Protein AF-A0A531JG04-F1 (afdb_monomer)

Structure (mmCIF, N/CA/C/O backbone):
data_AF-A0A531JG04-F1
#
_entry.id   AF-A0A531JG04-F1
#
loop_
_atom_site.group_PDB
_atom_site.id
_atom_site.type_symbol
_atom_site.label_atom_id
_atom_site.label_alt_id
_atom_site.label_comp_id
_atom_site.label_asym_id
_atom_site.label_entity_id
_atom_site.label_seq_id
_atom_site.pdbx_PDB_ins_code
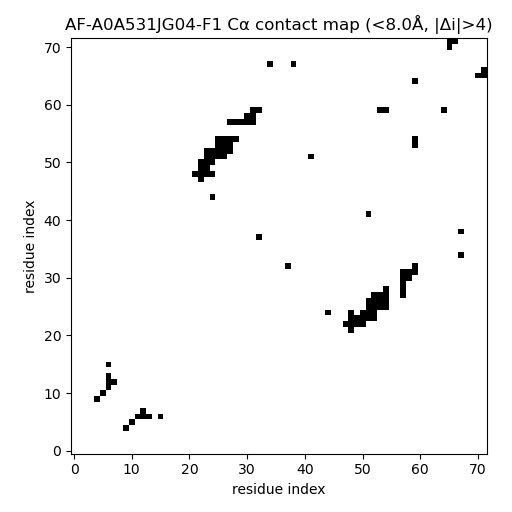_atom_site.Cartn_x
_atom_site.Cartn_y
_atom_site.Cartn_z
_atom_site.occupancy
_atom_site.B_iso_or_equiv
_atom_site.auth_seq_id
_atom_site.auth_comp_id
_atom_site.auth_asym_id
_atom_site.auth_atom_id
_atom_site.pdbx_PDB_model_num
ATOM 1 N N . MET A 1 1 ? 7.272 6.908 -7.656 1.00 75.12 1 MET A N 1
ATOM 2 C CA . MET A 1 1 ? 7.823 5.592 -7.259 1.00 75.12 1 MET A CA 1
ATOM 3 C C . MET A 1 1 ? 9.255 5.469 -7.763 1.00 75.12 1 MET A C 1
ATOM 5 O O . MET A 1 1 ? 9.454 5.558 -8.965 1.00 75.12 1 MET A O 1
ATOM 9 N N . ILE A 1 2 ? 10.244 5.306 -6.874 1.00 89.12 2 ILE A N 1
ATOM 10 C CA . ILE A 1 2 ? 11.675 5.225 -7.254 1.00 89.12 2 ILE A CA 1
ATOM 11 C C . ILE A 1 2 ? 11.959 3.980 -8.105 1.00 89.12 2 ILE A C 1
ATOM 13 O O . ILE A 1 2 ? 12.704 4.054 -9.074 1.00 89.12 2 ILE A O 1
ATOM 17 N N . TYR A 1 3 ? 11.317 2.857 -7.778 1.00 91.12 3 TYR A N 1
ATOM 18 C CA . TYR A 1 3 ? 11.527 1.600 -8.493 1.00 91.12 3 TYR A CA 1
ATOM 19 C C . TYR A 1 3 ? 11.106 1.662 -9.969 1.00 91.12 3 TYR A C 1
ATOM 21 O O . TYR A 1 3 ? 11.851 1.199 -10.819 1.00 91.12 3 TYR A O 1
ATOM 29 N N . GLY A 1 4 ? 9.972 2.299 -10.290 1.00 92.81 4 GLY A N 1
ATOM 30 C CA . GLY A 1 4 ? 9.535 2.462 -11.685 1.00 92.81 4 GLY A CA 1
ATOM 31 C C . GLY A 1 4 ? 10.563 3.220 -12.530 1.00 92.81 4 GLY A C 1
ATOM 32 O O . GLY A 1 4 ? 10.961 2.740 -13.578 1.00 92.81 4 GLY A O 1
ATOM 33 N N . ARG A 1 5 ? 11.106 4.327 -12.000 1.00 95.06 5 ARG A N 1
ATOM 34 C CA . ARG A 1 5 ? 12.211 5.064 -12.641 1.00 95.06 5 ARG A CA 1
ATOM 35 C C . ARG A 1 5 ? 13.440 4.190 -12.873 1.00 95.06 5 ARG A C 1
ATOM 37 O O . ARG A 1 5 ? 14.035 4.259 -13.932 1.00 95.06 5 ARG A O 1
ATOM 44 N N . TYR A 1 6 ? 13.818 3.357 -11.905 1.00 95.69 6 TYR A N 1
ATOM 45 C CA . TYR A 1 6 ? 14.930 2.422 -12.093 1.00 95.69 6 TYR A CA 1
ATOM 46 C C . TYR A 1 6 ? 14.656 1.414 -13.222 1.00 95.69 6 TYR A C 1
ATOM 48 O O . TYR A 1 6 ? 15.535 1.156 -14.041 1.00 95.69 6 TYR A O 1
ATOM 56 N N . VAL A 1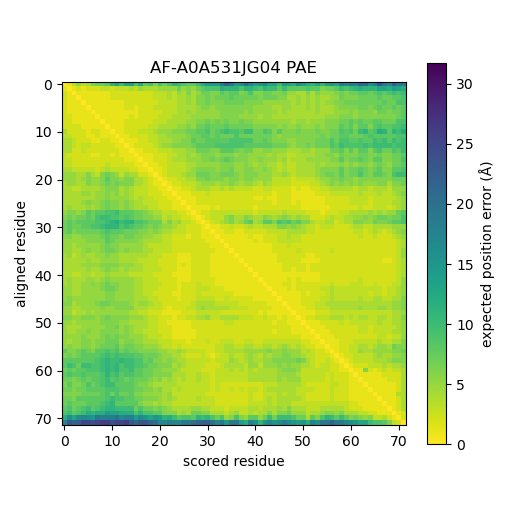 7 ? 13.448 0.850 -13.275 1.00 96.62 7 VAL A N 1
ATOM 57 C CA . VAL A 1 7 ? 13.059 -0.095 -14.331 1.00 96.62 7 VAL A CA 1
ATOM 58 C C . VAL A 1 7 ? 13.119 0.574 -15.704 1.00 96.62 7 VAL A C 1
ATOM 60 O O . VAL A 1 7 ? 13.692 -0.007 -16.625 1.00 96.62 7 VAL A O 1
ATOM 63 N N . ASP A 1 8 ? 12.599 1.794 -15.813 1.00 95.94 8 ASP A N 1
ATOM 64 C CA . ASP A 1 8 ? 12.549 2.545 -17.068 1.00 95.94 8 ASP A CA 1
ATOM 65 C C . ASP A 1 8 ? 13.949 2.995 -17.512 1.00 95.94 8 ASP A C 1
ATOM 67 O O . ASP A 1 8 ? 14.349 2.756 -18.649 1.00 95.94 8 ASP A O 1
ATOM 71 N N . ASP A 1 9 ? 14.712 3.603 -16.602 1.00 96.88 9 ASP A N 1
ATOM 72 C CA . ASP A 1 9 ? 15.950 4.314 -16.935 1.00 96.88 9 ASP A CA 1
ATOM 73 C C . ASP A 1 9 ? 17.193 3.403 -16.927 1.00 96.88 9 ASP A C 1
ATOM 75 O O . ASP A 1 9 ? 18.189 3.721 -17.573 1.00 96.88 9 ASP A O 1
ATOM 79 N N . VAL A 1 10 ? 17.175 2.299 -16.167 1.00 96.44 10 VAL A N 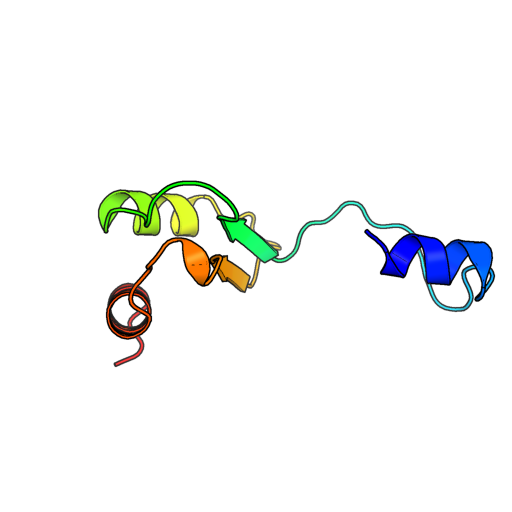1
ATOM 80 C CA . VAL A 1 10 ? 18.347 1.415 -15.982 1.00 96.44 10 VAL A CA 1
ATOM 81 C C . VAL A 1 10 ? 18.130 0.031 -16.578 1.00 96.44 10 VAL A C 1
ATOM 83 O O . 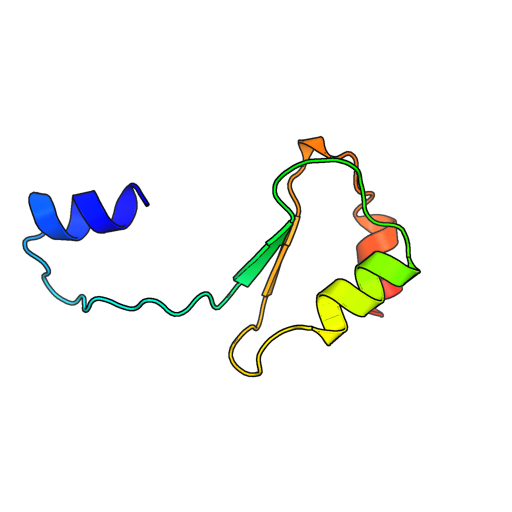VAL A 1 10 ? 19.054 -0.533 -17.154 1.00 96.44 10 VAL A O 1
ATOM 86 N N . SER A 1 11 ? 16.935 -0.541 -16.410 1.00 95.31 11 SER A N 1
ATOM 87 C CA . SER A 1 11 ? 16.625 -1.891 -16.909 1.00 95.31 11 SER A CA 1
ATOM 88 C C . SER A 1 11 ? 15.921 -1.887 -18.268 1.00 95.31 11 SER A C 1
ATOM 90 O O . SER A 1 11 ? 15.578 -2.958 -18.765 1.00 95.31 11 SER A O 1
ATOM 92 N N . GLU A 1 12 ? 15.675 -0.705 -18.844 1.00 96.00 12 GLU A N 1
ATOM 93 C CA . GLU A 1 12 ? 15.011 -0.509 -20.141 1.00 96.00 12 GLU A CA 1
ATOM 94 C C . GLU A 1 12 ? 13.681 -1.283 -20.259 1.00 96.00 12 GLU A C 1
ATOM 96 O O . GLU A 1 12 ? 13.323 -1.810 -21.312 1.00 96.00 12 GLU A O 1
ATOM 101 N N . GLY A 1 13 ? 12.949 -1.411 -19.146 1.00 95.00 13 GLY A N 1
ATOM 102 C CA . GLY A 1 13 ? 11.663 -2.114 -19.096 1.00 95.00 13 GLY A CA 1
ATOM 103 C C . GLY A 1 13 ? 11.734 -3.645 -19.211 1.00 95.00 13 GLY A C 1
ATOM 104 O O . GLY A 1 13 ? 10.690 -4.292 -19.321 1.00 95.00 13 GLY A O 1
ATOM 105 N N . ALA A 1 14 ? 12.919 -4.264 -19.169 1.00 96.31 14 ALA A N 1
ATOM 106 C CA . ALA A 1 14 ? 13.064 -5.710 -19.345 1.00 96.31 14 ALA A CA 1
ATOM 107 C C . ALA A 1 14 ? 12.224 -6.509 -18.327 1.00 96.31 14 ALA A C 1
ATOM 109 O O . ALA A 1 14 ? 12.425 -6.420 -17.115 1.00 96.31 14 ALA A O 1
ATOM 110 N N . GLY A 1 15 ? 11.272 -7.303 -18.827 1.00 96.12 15 GLY A N 1
ATOM 111 C CA . GLY A 1 15 ? 10.395 -8.151 -18.010 1.00 96.12 15 GLY A CA 1
ATOM 112 C C . GLY A 1 15 ? 9.301 -7.410 -17.233 1.00 96.12 15 GLY A C 1
ATOM 113 O O . GLY A 1 15 ? 8.642 -8.032 -16.402 1.00 96.12 15 GLY A O 1
ATOM 114 N N . HIS A 1 16 ? 9.096 -6.116 -17.490 1.00 95.75 16 HIS A N 1
ATOM 115 C CA . HIS A 1 16 ? 8.121 -5.288 -16.784 1.00 95.75 16 HIS A CA 1
ATOM 116 C C . HIS A 1 16 ? 7.085 -4.689 -17.740 1.00 95.75 16 HIS A C 1
ATOM 118 O O . HIS A 1 16 ? 7.318 -4.531 -18.936 1.00 95.75 16 HIS A O 1
ATOM 124 N N . PHE A 1 17 ? 5.928 -4.341 -17.187 1.00 94.31 17 PHE A N 1
ATOM 125 C CA . PHE A 1 17 ? 4.906 -3.535 -17.844 1.00 94.31 17 PHE A CA 1
ATOM 126 C C . PHE A 1 17 ? 4.429 -2.458 -16.869 1.00 94.31 17 PHE A C 1
ATOM 128 O O . PHE A 1 17 ? 4.505 -2.632 -15.650 1.00 94.31 17 PHE A O 1
ATOM 135 N N . HIS A 1 18 ? 3.942 -1.337 -17.395 1.00 92.75 18 HIS A N 1
ATOM 136 C CA . HIS A 1 18 ? 3.346 -0.305 -16.557 1.00 92.75 18 HIS A CA 1
ATOM 137 C C . HIS A 1 18 ? 1.968 -0.754 -16.074 1.00 92.75 18 HIS A C 1
ATOM 139 O O . HIS A 1 18 ? 1.115 -1.126 -16.878 1.00 92.75 18 HIS A O 1
ATOM 145 N N . GLY A 1 19 ? 1.762 -0.672 -14.764 1.00 89.62 19 GLY A N 1
ATOM 146 C CA . GLY A 1 19 ? 0.461 -0.793 -14.119 1.00 89.62 19 GLY A CA 1
ATOM 147 C C . GLY A 1 19 ? 0.178 0.456 -13.292 1.00 89.62 19 GLY A C 1
ATOM 148 O O . GLY A 1 19 ? 1.105 1.118 -12.814 1.00 89.62 19 GLY A O 1
ATOM 149 N N . SER A 1 20 ? -1.099 0.788 -13.144 1.00 86.62 20 SER A N 1
ATOM 150 C CA . SER A 1 20 ? -1.578 1.850 -12.244 1.00 86.62 20 SER A CA 1
ATOM 151 C C . SER A 1 20 ? -2.334 1.293 -11.037 1.00 86.62 20 SER A C 1
ATOM 153 O O . SER A 1 20 ? -2.866 2.051 -10.231 1.00 86.62 20 SER A O 1
ATOM 155 N N . GLU A 1 21 ? -2.415 -0.029 -10.931 1.00 89.31 21 GLU A N 1
ATOM 156 C CA . GLU A 1 21 ? -3.139 -0.746 -9.899 1.00 89.31 21 GLU 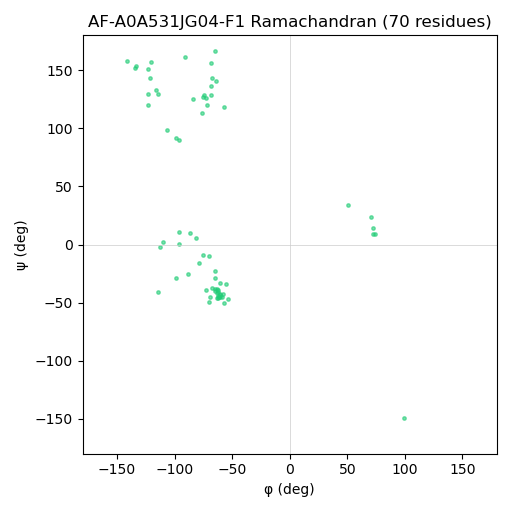A CA 1
ATOM 157 C C . GLU A 1 21 ? -2.403 -0.658 -8.560 1.00 89.31 21 GLU A C 1
ATOM 159 O O . GLU A 1 21 ? -1.235 -1.032 -8.424 1.00 89.31 21 GLU A O 1
ATOM 164 N N . GLU A 1 22 ? -3.114 -0.207 -7.532 1.00 88.62 22 GLU A N 1
ATOM 165 C CA . GLU A 1 22 ? -2.615 -0.189 -6.163 1.00 88.62 22 GLU A CA 1
ATOM 166 C C . GLU A 1 22 ? -3.158 -1.400 -5.404 1.00 88.62 22 GLU A C 1
ATOM 168 O O . GLU A 1 22 ? -4.220 -1.322 -4.795 1.00 88.62 22 GLU A O 1
ATOM 173 N N . PHE A 1 23 ? -2.426 -2.518 -5.395 1.00 92.69 23 PHE A N 1
ATOM 174 C CA . PHE A 1 23 ? -2.826 -3.746 -4.678 1.00 92.69 23 PHE A CA 1
ATOM 175 C C . PHE A 1 23 ? -2.753 -3.638 -3.141 1.00 92.69 23 PHE A C 1
ATOM 177 O O . PHE A 1 23 ? -3.213 -4.528 -2.422 1.00 92.69 23 PHE A O 1
ATOM 184 N N . CYS A 1 24 ? -2.161 -2.559 -2.624 1.00 94.81 24 CYS A N 1
ATOM 185 C CA . CYS A 1 24 ? -2.072 -2.264 -1.199 1.00 94.81 24 CYS A CA 1
ATOM 186 C C . CYS A 1 24 ? -2.701 -0.901 -0.925 1.00 94.81 24 CYS A C 1
ATOM 188 O O . CYS A 1 24 ? -2.234 0.111 -1.449 1.00 94.81 24 CYS A O 1
ATOM 190 N N . ARG A 1 25 ? -3.736 -0.861 -0.083 1.00 94.75 25 ARG A N 1
ATOM 191 C CA . ARG A 1 25 ? -4.350 0.401 0.338 1.00 94.75 25 ARG A CA 1
ATOM 192 C C . ARG A 1 25 ? -3.557 0.986 1.501 1.00 94.75 25 ARG A C 1
ATOM 194 O O . ARG A 1 25 ? -3.384 0.322 2.522 1.00 94.75 25 ARG A O 1
ATOM 201 N N . VAL A 1 26 ? -3.092 2.228 1.384 1.00 95.00 26 VAL A N 1
ATOM 202 C CA . VAL A 1 26 ? -2.161 2.812 2.362 1.00 95.00 26 VAL A CA 1
ATOM 203 C C . VAL A 1 26 ? -2.772 4.008 3.096 1.00 95.00 26 VAL A C 1
ATOM 205 O O . VAL A 1 26 ? -3.321 4.911 2.472 1.00 95.00 26 VAL A O 1
ATOM 208 N N . HIS A 1 27 ? -2.630 4.040 4.424 1.00 95.00 27 HIS A N 1
ATOM 209 C CA . HIS A 1 27 ? -2.827 5.236 5.250 1.00 95.00 27 HIS A CA 1
ATOM 210 C C . HIS A 1 27 ? -1.459 5.747 5.712 1.00 95.00 27 HIS A C 1
ATOM 212 O O . HIS A 1 27 ? -0.841 5.187 6.622 1.00 95.00 27 HIS A O 1
ATOM 218 N N . TRP A 1 28 ? -0.945 6.760 5.009 1.00 92.12 28 TRP A N 1
ATOM 219 C CA . TRP A 1 28 ? 0.456 7.182 5.130 1.00 92.12 28 TRP A CA 1
ATOM 220 C C . TRP A 1 28 ? 0.679 8.399 6.035 1.00 92.12 28 TRP A C 1
ATOM 222 O O . TRP A 1 28 ? 1.749 8.551 6.618 1.00 92.12 28 TRP A O 1
ATOM 232 N N . THR A 1 29 ? -0.302 9.293 6.144 1.00 90.75 29 THR A N 1
ATOM 233 C CA . THR A 1 29 ? -0.141 10.588 6.819 1.00 90.75 29 THR A CA 1
ATOM 234 C C . THR A 1 29 ? -1.301 10.886 7.752 1.00 90.75 29 THR A C 1
ATOM 236 O O . THR A 1 29 ? -2.434 10.506 7.467 1.00 90.75 29 THR A O 1
ATOM 239 N N . GLY A 1 30 ? -1.029 11.667 8.796 1.00 90.31 30 GLY A N 1
ATOM 240 C CA . GLY A 1 30 ? -2.032 12.130 9.748 1.00 90.31 30 GLY A CA 1
ATOM 241 C C . GLY A 1 30 ? -2.036 11.303 11.026 1.00 90.31 30 GLY A C 1
ATOM 242 O O . GLY A 1 30 ? -1.002 10.795 11.450 1.00 90.31 30 GLY A O 1
ATOM 243 N N . GLU A 1 31 ? -3.213 11.201 11.628 1.00 93.06 31 GLU A N 1
ATOM 244 C CA . GLU A 1 31 ? -3.426 10.573 12.930 1.00 93.06 31 GLU A CA 1
ATOM 245 C C . GLU A 1 31 ? -3.754 9.073 12.807 1.00 93.06 31 GLU A C 1
ATOM 247 O O . GLU A 1 31 ? -4.169 8.605 11.732 1.00 93.06 31 GLU A O 1
ATOM 252 N N . PRO A 1 32 ? -3.595 8.299 13.896 1.00 92.75 32 PRO A N 1
ATOM 253 C CA . PRO A 1 32 ? -4.023 6.910 13.921 1.00 92.75 32 PRO A CA 1
ATOM 254 C C . PRO A 1 32 ? -5.543 6.813 13.774 1.00 92.75 32 PRO A C 1
ATOM 256 O O . PRO A 1 32 ? -6.300 7.587 14.361 1.00 92.75 32 PRO A O 1
ATOM 259 N N . LEU A 1 33 ? -6.000 5.820 13.011 1.00 93.75 33 LEU A N 1
ATOM 260 C CA . LEU A 1 33 ? -7.427 5.617 12.770 1.00 93.75 33 LEU A CA 1
ATOM 261 C C . LEU A 1 33 ? -8.161 5.195 14.056 1.00 93.75 33 LEU A C 1
ATOM 263 O O . LEU A 1 33 ? -7.668 4.408 14.881 1.00 93.75 33 LEU A O 1
ATOM 267 N N . SER A 1 34 ? -9.393 5.684 14.207 1.00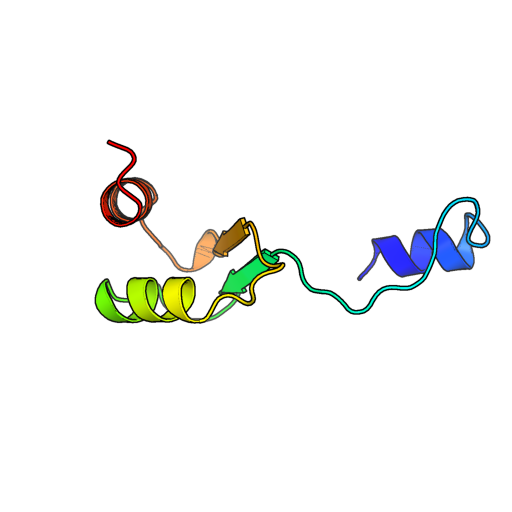 93.81 34 SER A N 1
ATOM 268 C CA . SER A 1 34 ? -10.345 5.104 15.154 1.00 93.81 34 SER A CA 1
ATOM 269 C C . SER A 1 34 ? -10.709 3.670 14.728 1.00 93.81 34 SER A C 1
ATOM 271 O O . SER A 1 34 ? -10.392 3.238 13.621 1.00 93.81 34 SER A O 1
ATOM 273 N N . ASP A 1 35 ? -11.347 2.895 15.609 1.00 94.50 35 ASP A N 1
ATOM 274 C CA . ASP A 1 35 ? -11.742 1.518 15.280 1.00 94.50 35 ASP A CA 1
ATOM 275 C C . ASP A 1 35 ? -12.732 1.497 14.110 1.00 94.50 35 ASP A C 1
ATOM 277 O O . ASP A 1 35 ? -12.633 0.660 13.213 1.00 94.50 35 ASP A O 1
ATOM 281 N N . ASP A 1 36 ? -13.673 2.440 14.104 1.00 95.00 36 ASP A N 1
ATOM 282 C CA . ASP A 1 36 ? -14.695 2.540 13.067 1.00 95.00 36 ASP A CA 1
ATOM 283 C C . ASP A 1 36 ? -14.113 3.040 11.749 1.00 95.00 36 ASP A C 1
ATOM 285 O O . ASP A 1 36 ? -14.452 2.507 10.690 1.00 95.00 36 ASP A O 1
ATOM 289 N N . ASP A 1 37 ? -13.181 3.994 11.798 1.00 95.25 37 ASP A N 1
ATOM 290 C CA . ASP A 1 37 ? -12.484 4.452 10.597 1.00 95.25 37 ASP A CA 1
ATOM 291 C C . ASP A 1 37 ? -11.587 3.359 10.026 1.00 95.25 37 ASP A C 1
ATOM 293 O O . ASP A 1 37 ? -11.544 3.187 8.811 1.00 95.25 37 ASP A O 1
ATOM 297 N N . PHE A 1 38 ? -10.934 2.560 10.873 1.00 94.62 38 PHE A N 1
ATOM 298 C CA . PHE A 1 38 ? -10.174 1.397 10.423 1.00 94.62 38 PHE A CA 1
ATOM 299 C C . PHE A 1 38 ? -11.080 0.370 9.732 1.00 94.62 38 PHE A C 1
ATOM 301 O O . PHE A 1 38 ? -10.763 -0.094 8.637 1.00 94.62 38 PHE A O 1
ATOM 308 N N . ARG A 1 39 ? -12.244 0.047 10.311 1.00 94.19 39 ARG A N 1
ATOM 309 C CA . ARG A 1 39 ? -13.210 -0.868 9.676 1.00 94.19 39 ARG A CA 1
ATOM 310 C C . ARG A 1 39 ? -13.702 -0.335 8.336 1.00 94.19 39 ARG A C 1
ATOM 312 O O . ARG A 1 39 ? -13.777 -1.099 7.380 1.00 94.19 39 ARG A O 1
ATOM 319 N N . ARG A 1 40 ? -14.003 0.963 8.239 1.00 95.75 40 ARG A N 1
ATOM 320 C CA . ARG A 1 40 ? -14.390 1.609 6.972 1.00 95.75 40 ARG A CA 1
ATOM 321 C C . ARG A 1 40 ? -13.254 1.606 5.958 1.00 95.75 40 ARG A C 1
ATOM 323 O O . ARG A 1 40 ? -13.498 1.366 4.782 1.00 95.75 40 ARG A O 1
ATOM 330 N N . PHE A 1 41 ? -12.028 1.846 6.409 1.00 95.12 41 PHE A N 1
ATOM 331 C CA . PHE A 1 41 ? -10.835 1.818 5.573 1.00 95.12 41 PHE A CA 1
ATOM 332 C C . PHE A 1 41 ? -10.630 0.438 4.937 1.00 95.12 41 PHE A C 1
ATOM 334 O O . PHE A 1 41 ? -10.400 0.360 3.733 1.00 95.12 41 PHE A O 1
ATOM 341 N N . VAL A 1 42 ? -10.788 -0.635 5.720 1.00 93.69 42 VAL A N 1
ATOM 342 C CA . VAL A 1 42 ? -10.720 -2.025 5.237 1.00 93.69 42 VAL A CA 1
ATOM 343 C C . VAL A 1 42 ? -11.914 -2.364 4.341 1.00 93.69 42 VAL A C 1
ATOM 345 O O . VAL A 1 42 ? -11.739 -2.928 3.268 1.00 93.69 42 VAL A O 1
ATOM 348 N N . ALA A 1 43 ? -13.133 -1.987 4.732 1.00 94.44 43 ALA A N 1
ATOM 349 C CA . ALA A 1 43 ? -14.336 -2.251 3.938 1.00 94.44 43 ALA A CA 1
ATOM 350 C C . ALA A 1 43 ? -14.346 -1.515 2.584 1.00 94.44 43 ALA A C 1
ATOM 352 O O . ALA A 1 43 ? -15.043 -1.934 1.666 1.00 94.44 43 ALA A O 1
ATOM 353 N N . GLY A 1 44 ? -13.588 -0.423 2.460 1.00 95.38 44 GLY A N 1
ATOM 354 C CA . GLY A 1 44 ? -13.410 0.336 1.223 1.00 95.38 44 GLY A CA 1
ATOM 355 C C . GLY A 1 44 ? -12.293 -0.178 0.311 1.00 95.38 44 GLY A C 1
ATOM 356 O O . GLY A 1 44 ? -11.918 0.533 -0.622 1.00 95.38 44 GLY A O 1
ATOM 357 N N . MET A 1 45 ? -11.717 -1.351 0.591 1.00 95.44 45 MET A N 1
ATOM 358 C CA . MET A 1 45 ? -10.729 -1.981 -0.285 1.00 95.44 45 MET A CA 1
ATOM 359 C C . MET A 1 45 ? -11.379 -2.440 -1.595 1.00 95.44 45 MET A C 1
ATOM 361 O O . MET A 1 45 ? -12.468 -3.016 -1.597 1.00 95.44 45 MET A O 1
ATOM 365 N N . ALA A 1 46 ? -10.700 -2.183 -2.712 1.00 95.06 46 ALA A N 1
ATOM 366 C CA . ALA A 1 46 ? -11.083 -2.751 -4.001 1.00 95.06 46 ALA A CA 1
ATOM 367 C C . ALA A 1 46 ? -10.842 -4.279 -4.013 1.00 95.06 46 ALA A C 1
ATOM 369 O O . ALA A 1 46 ? -10.005 -4.754 -3.244 1.00 95.06 46 ALA A O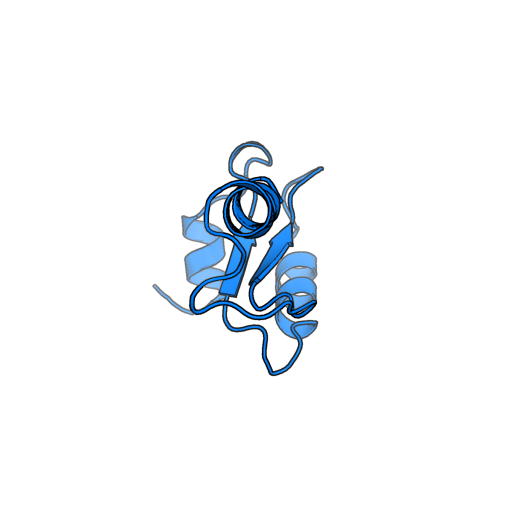 1
ATOM 370 N N . PRO A 1 47 ? -11.530 -5.067 -4.862 1.00 93.75 47 PRO A N 1
ATOM 371 C CA . PRO A 1 47 ? -11.377 -6.528 -4.891 1.00 93.75 47 PRO A CA 1
ATOM 372 C C . PRO A 1 47 ? -9.936 -7.021 -5.089 1.00 93.75 47 PRO A C 1
ATOM 374 O O . PRO A 1 47 ? -9.550 -8.057 -4.555 1.00 93.75 47 PRO A O 1
ATOM 377 N N . GLU A 1 48 ? -9.139 -6.282 -5.853 1.00 93.81 48 GLU A N 1
ATOM 378 C CA . GLU A 1 48 ? -7.729 -6.549 -6.123 1.00 93.81 48 GLU A CA 1
ATOM 379 C C . GLU A 1 48 ? -6.797 -6.124 -4.977 1.00 93.81 48 GLU A C 1
ATOM 381 O O . GLU A 1 48 ? -5.646 -6.557 -4.918 1.00 93.81 48 GLU A O 1
ATOM 386 N N . GLN A 1 49 ? -7.274 -5.298 -4.043 1.00 96.12 49 GLN A N 1
ATOM 387 C CA . GLN A 1 49 ? -6.497 -4.896 -2.879 1.00 96.12 49 GLN A CA 1
ATOM 388 C C . GLN A 1 49 ? -6.470 -6.035 -1.866 1.00 96.12 49 GLN A C 1
ATOM 390 O O . GLN A 1 49 ? -7.478 -6.378 -1.259 1.00 96.12 49 GLN A O 1
ATOM 395 N N . VAL A 1 50 ? -5.288 -6.612 -1.661 1.00 92.75 50 VAL A N 1
ATOM 396 C CA . VAL A 1 50 ? -5.083 -7.780 -0.784 1.00 92.75 50 VAL A CA 1
ATOM 397 C C . VAL A 1 50 ? -4.266 -7.451 0.463 1.00 92.75 50 VAL A C 1
ATOM 399 O O . VAL A 1 50 ? -4.047 -8.311 1.314 1.00 92.75 50 VAL A O 1
ATOM 402 N N . ALA A 1 51 ? -3.806 -6.206 0.583 1.00 94.19 51 ALA A N 1
ATOM 403 C CA . ALA A 1 51 ? -2.997 -5.740 1.697 1.00 94.19 51 ALA A CA 1
ATOM 404 C C . ALA A 1 51 ? -3.374 -4.315 2.116 1.00 94.19 51 ALA A C 1
ATOM 406 O O . ALA A 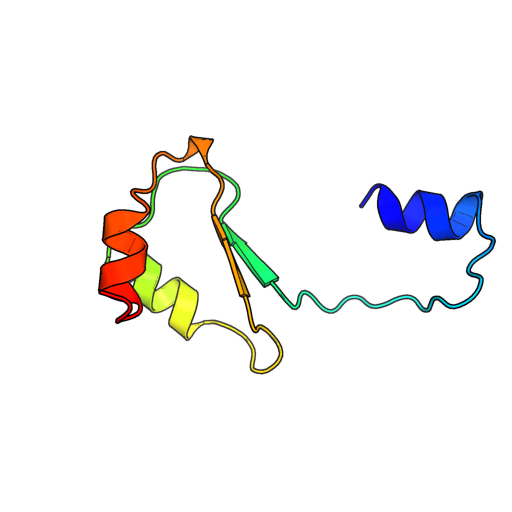1 51 ? -3.903 -3.527 1.327 1.00 94.19 51 ALA A O 1
ATOM 407 N N . ILE A 1 52 ? -3.038 -3.985 3.364 1.00 93.31 52 ILE A N 1
ATOM 408 C CA . ILE A 1 52 ? -3.062 -2.618 3.876 1.00 93.31 52 ILE A CA 1
ATOM 409 C C . ILE A 1 52 ? -1.677 -2.206 4.369 1.00 93.31 52 ILE A C 1
ATOM 411 O O . ILE A 1 52 ? -0.953 -3.005 4.966 1.00 93.31 52 ILE A O 1
ATOM 415 N N . GLY A 1 53 ? -1.328 -0.944 4.145 1.00 93.69 53 GLY A N 1
ATOM 416 C CA . GLY A 1 53 ? -0.135 -0.307 4.690 1.00 93.69 53 GLY A CA 1
ATOM 417 C C . GLY A 1 53 ? -0.531 0.792 5.665 1.00 93.69 53 GLY A C 1
ATOM 418 O O . GLY A 1 53 ? -1.340 1.653 5.330 1.00 93.69 53 GLY A O 1
ATOM 419 N N . LEU A 1 54 ? 0.043 0.789 6.865 1.00 94.12 54 LEU A N 1
ATOM 420 C CA . LEU A 1 54 ? -0.155 1.851 7.850 1.00 94.12 54 LEU A CA 1
ATOM 421 C C . LEU A 1 54 ? 1.205 2.419 8.230 1.00 94.12 54 LEU A C 1
ATOM 423 O O . LEU A 1 54 ? 2.120 1.663 8.564 1.00 94.12 54 LEU A O 1
ATOM 427 N N . GLN A 1 55 ? 1.342 3.740 8.172 1.00 93.44 55 GLN A N 1
ATOM 428 C CA . GLN A 1 55 ? 2.608 4.381 8.492 1.00 93.44 55 GLN A CA 1
ATOM 429 C C . GLN A 1 55 ? 2.934 4.242 9.980 1.00 93.44 55 GLN A C 1
ATOM 431 O O . GLN A 1 55 ? 2.140 4.606 10.841 1.00 93.44 55 GLN A O 1
ATOM 436 N N . SER A 1 56 ? 4.136 3.771 10.301 1.00 89.56 56 SER A N 1
ATOM 437 C CA . SER A 1 56 ? 4.534 3.504 11.692 1.00 89.56 56 SER A CA 1
ATOM 438 C C . SER A 1 56 ? 4.510 4.754 12.582 1.00 89.56 56 SER A C 1
ATOM 440 O O . SER A 1 56 ? 4.171 4.670 13.760 1.00 89.56 56 SER A O 1
ATOM 442 N N . PHE A 1 57 ? 4.815 5.927 12.020 1.00 90.19 57 PHE A N 1
ATOM 443 C CA . PHE A 1 57 ? 4.869 7.190 12.763 1.00 90.19 57 PHE A CA 1
ATOM 444 C C . PHE A 1 57 ? 3.507 7.792 13.117 1.00 90.19 57 PHE A C 1
ATOM 446 O O . PHE A 1 57 ? 3.469 8.713 13.925 1.00 90.19 57 PHE A O 1
ATOM 453 N N . ILE A 1 58 ? 2.396 7.267 12.590 1.00 90.38 58 ILE A N 1
ATOM 454 C CA . ILE A 1 58 ? 1.055 7.734 12.979 1.00 90.38 58 ILE A CA 1
ATOM 455 C C . ILE A 1 58 ? 0.588 7.091 14.293 1.00 90.38 58 ILE A C 1
ATOM 457 O O . ILE A 1 58 ? -0.559 7.240 14.674 1.00 90.38 58 ILE A O 1
ATOM 461 N N . GLY A 1 59 ? 1.437 6.318 14.981 1.00 89.50 59 GLY A N 1
ATOM 462 C CA . GLY A 1 59 ? 1.146 5.820 16.330 1.00 89.50 59 GLY A CA 1
ATOM 463 C C . GLY A 1 59 ? 0.056 4.747 16.405 1.00 89.50 59 GLY A C 1
ATOM 464 O O . GLY A 1 59 ? -0.571 4.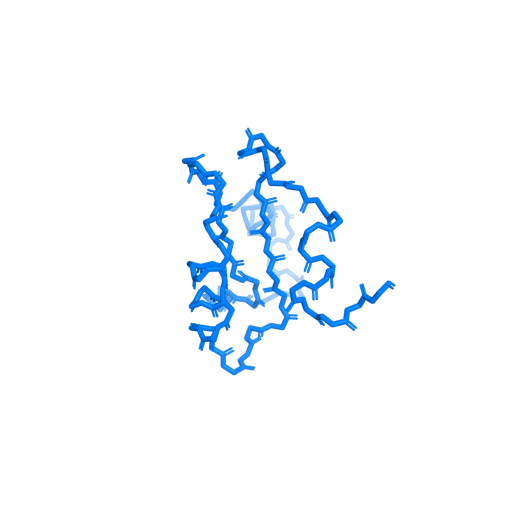582 17.450 1.00 89.50 59 GLY A O 1
ATOM 465 N N . THR A 1 60 ? -0.198 4.007 15.320 1.00 89.56 60 THR A N 1
ATOM 466 C CA . THR A 1 60 ? -1.191 2.922 15.355 1.00 89.56 60 THR A CA 1
ATOM 467 C C . THR A 1 60 ? -0.644 1.700 16.098 1.00 89.56 60 THR A C 1
ATOM 469 O O . THR A 1 60 ? 0.410 1.170 15.753 1.00 89.56 60 THR A O 1
ATOM 472 N N . ASP A 1 61 ? -1.388 1.216 17.094 1.00 90.38 61 ASP A N 1
ATOM 473 C CA . ASP A 1 61 ? -1.067 -0.016 17.822 1.00 90.38 61 ASP A CA 1
ATOM 474 C C . ASP A 1 61 ? -1.308 -1.270 16.954 1.00 90.38 61 ASP A C 1
ATOM 476 O O . ASP A 1 61 ? -2.433 -1.566 16.542 1.00 90.38 61 ASP A O 1
ATOM 480 N N . ILE A 1 62 ? -0.251 -2.055 16.727 1.00 87.88 62 ILE A N 1
ATOM 481 C CA . ILE A 1 62 ? -0.294 -3.320 15.976 1.00 87.88 62 ILE A CA 1
ATOM 482 C C . ILE A 1 62 ? -1.170 -4.366 16.671 1.00 87.88 62 ILE A C 1
ATOM 484 O O . ILE A 1 62 ? -1.903 -5.095 15.999 1.00 87.88 62 ILE A O 1
ATOM 488 N N . GLY A 1 63 ? -1.145 -4.440 18.004 1.00 90.44 63 GLY A N 1
ATOM 489 C CA . GLY A 1 63 ? -1.983 -5.374 18.756 1.00 90.44 63 GLY A CA 1
ATOM 490 C C . GLY A 1 63 ? -3.469 -5.083 18.549 1.00 90.44 63 GLY A C 1
ATOM 491 O O . GLY A 1 63 ? -4.273 -6.001 18.381 1.00 90.44 63 GLY A O 1
ATOM 492 N N . ARG A 1 64 ? -3.835 -3.800 18.495 1.00 90.69 64 ARG A N 1
ATOM 493 C CA . ARG A 1 64 ? -5.185 -3.345 18.148 1.00 90.69 64 ARG A CA 1
ATOM 494 C C . ARG A 1 64 ? -5.577 -3.730 16.725 1.00 90.69 64 ARG A C 1
ATOM 496 O O . ARG A 1 64 ? -6.659 -4.285 16.555 1.00 90.69 64 ARG A O 1
ATOM 503 N N . ILE A 1 65 ? -4.704 -3.521 15.736 1.00 89.62 65 ILE A N 1
ATOM 504 C CA . ILE A 1 65 ? -4.964 -3.928 14.342 1.00 89.62 65 ILE A CA 1
ATOM 505 C C . ILE A 1 65 ? -5.250 -5.428 14.262 1.00 89.62 65 ILE A C 1
ATOM 507 O O . ILE A 1 65 ? -6.272 -5.823 13.711 1.00 89.62 65 ILE A O 1
ATOM 511 N N . ARG A 1 66 ? -4.382 -6.255 14.856 1.00 90.25 66 ARG A N 1
ATOM 512 C CA . ARG A 1 66 ? -4.509 -7.720 14.876 1.00 90.25 66 ARG A CA 1
ATOM 513 C C . ARG A 1 66 ? -5.872 -8.182 15.397 1.00 90.25 66 ARG A C 1
ATOM 515 O O . ARG A 1 66 ? -6.547 -8.968 14.734 1.00 90.25 66 ARG A O 1
ATOM 522 N N . ARG A 1 67 ? -6.326 -7.612 16.520 1.00 91.69 67 ARG A N 1
ATOM 523 C CA . ARG A 1 67 ? -7.666 -7.880 17.070 1.00 91.69 67 ARG A CA 1
ATOM 524 C C . ARG A 1 67 ? -8.783 -7.481 16.104 1.00 91.69 67 ARG A C 1
ATOM 526 O O . ARG A 1 67 ? -9.730 -8.242 15.938 1.00 91.69 67 ARG A O 1
ATOM 533 N N . LEU A 1 68 ? -8.680 -6.313 15.467 1.00 89.69 68 LEU A N 1
ATOM 534 C CA . LEU A 1 68 ? -9.700 -5.812 14.536 1.00 89.69 68 LEU A CA 1
ATOM 535 C C . LEU A 1 68 ? -9.844 -6.673 13.276 1.00 89.69 68 LEU A C 1
ATOM 537 O O . LEU A 1 68 ? -10.940 -6.742 12.727 1.00 89.69 68 LEU A O 1
ATOM 541 N N . ILE A 1 69 ? -8.774 -7.347 12.848 1.00 87.75 69 ILE A N 1
ATOM 542 C CA . ILE A 1 69 ? -8.786 -8.274 11.704 1.00 87.75 69 ILE A CA 1
ATOM 543 C C . ILE A 1 69 ? -8.964 -9.746 12.114 1.00 87.75 69 ILE A C 1
ATOM 545 O O . ILE A 1 69 ? -8.786 -10.638 11.290 1.00 87.75 69 ILE A O 1
ATOM 549 N N . GLY A 1 70 ? -9.310 -10.019 13.377 1.00 86.81 70 GLY A N 1
ATOM 550 C CA . GLY A 1 70 ? -9.602 -11.373 13.861 1.00 86.81 70 GLY A CA 1
ATOM 551 C C . GLY A 1 70 ? -8.380 -12.286 14.013 1.00 86.81 70 GLY A C 1
ATOM 552 O O . GLY A 1 70 ? -8.539 -13.494 14.175 1.00 86.81 70 GLY A O 1
ATOM 553 N N . LEU A 1 71 ? -7.168 -11.732 13.982 1.00 78.50 71 LEU A N 1
ATOM 554 C CA . LEU A 1 71 ? -5.926 -12.458 14.232 1.00 78.50 71 LEU A CA 1
ATOM 555 C C . LEU A 1 71 ? -5.549 -12.258 15.704 1.00 78.50 71 LEU A C 1
ATOM 557 O O . LEU A 1 71 ? -4.892 -11.275 16.042 1.00 78.50 71 LEU A O 1
ATOM 561 N N . ALA A 1 72 ? -6.014 -13.142 16.590 1.00 64.19 72 ALA A N 1
ATOM 562 C CA . ALA A 1 72 ? -5.583 -13.139 17.993 1.00 64.19 72 ALA A CA 1
ATOM 563 C C . ALA A 1 72 ? -4.057 -13.337 18.116 1.00 64.19 72 ALA A C 1
ATOM 565 O O . ALA A 1 72 ? -3.448 -14.025 17.260 1.00 64.19 72 ALA A O 1
#

Radius of gyration: 15.94 Å; Cα contacts (8 Å, |Δi|>4): 53; chains: 1; bounding box: 33×25×39 Å

Foldseek 3Di:
DVVVCCCVVPVVVVPHDDDPDDLEAEDADDAADDLVRVVVSVVPDDPSNPYYYYHVVNPYDPVSVCVSVVND

Sequence (72 aa):
MIYGRYVDDVSEGAGHFHGSEEFCRVHWTGEPLSDDDFRRFVAGMAPEQVAIGLQSFIGTDIGRIRRLIGLA

pLDDT: mean 92.08, std 4.99, range [64.19, 96.88]

Solvent-accessible surface area (backbone atoms only — not comparable to full-atom values): 4638 Å² total; per-residue (Å²): 115,73,65,60,53,45,36,53,77,72,51,70,40,72,97,60,79,93,78,87,80,66,46,52,51,69,53,74,78,70,74,51,71,52,76,66,54,45,52,49,57,60,72,66,52,54,93,74,35,80,45,76,44,72,40,77,88,31,68,63,58,64,71,58,50,31,54,76,74,70,48,125

Mean predicted aligned error: 4.37 Å

Secondary structure (DSSP, 8-state):
-HHHHHHHHTSTTTT-------SEEEE-SSSPPPHHHHHHHHHT--TT--EEEE-GGG---HHHHHHHTT--